Protein AF-A0A935JZ85-F1 (afdb_monomer)

Foldseek 3Di:
DDDDPLVVQCVPDDCSVVQDPVNVVVVVVVVVVVVCCCVPQVVVHDDLVSLLRSCVVCVVDDDDPVVVVVLVVVLVVVLVVQADPVAGDPVLVVVVDDPPRPSVLLSCVSVVVDPDPSSSSSND

Solvent-accessible surface area (backbone atoms only — not comparable to full-atom values): 7332 Å² total; per-residue (Å²): 136,81,93,52,69,65,62,49,40,35,74,73,41,95,67,34,77,69,62,47,75,67,56,51,50,50,51,51,52,50,52,52,53,46,52,52,47,28,54,74,54,21,77,71,48,81,43,72,70,30,51,51,50,42,50,66,71,49,64,85,56,80,76,51,72,66,59,53,48,53,52,49,53,55,48,51,54,50,34,64,67,26,47,49,100,91,42,74,35,73,66,46,65,69,64,65,78,52,96,87,49,47,56,72,54,36,53,26,33,62,71,56,77,33,71,50,72,70,50,53,77,61,54,101

pLDDT: mean 84.97, std 8.08, range [47.34, 95.44]

Organism: NCBI:txid2899244

Radius of gyration: 17.66 Å; Cα contacts (8 Å, |Δi|>4): 72; chains: 1; bounding box: 40×40×43 Å

Structure (mmCIF, N/CA/C/O backbone):
data_AF-A0A935JZ85-F1
#
_entry.id   AF-A0A935JZ85-F1
#
loop_
_atom_site.group_PDB
_atom_site.id
_atom_site.type_symbol
_atom_site.label_atom_id
_atom_site.label_alt_id
_atom_site.label_comp_id
_atom_site.label_asym_id
_atom_site.label_entity_id
_atom_site.label_seq_id
_atom_site.pdbx_PDB_ins_code
_atom_site.Cartn_x
_atom_site.Cartn_y
_atom_site.Cartn_z
_atom_site.occupancy
_atom_site.B_iso_or_equiv
_atom_site.auth_seq_id
_atom_site.auth_comp_id
_atom_site.auth_asym_id
_atom_site.auth_atom_id
_atom_site.pdbx_PDB_model_num
ATOM 1 N N . MET A 1 1 ? 16.423 -20.234 -22.221 1.00 47.34 1 MET A N 1
ATOM 2 C CA . MET A 1 1 ? 16.489 -18.767 -22.061 1.00 47.34 1 MET A CA 1
ATOM 3 C C . MET A 1 1 ? 16.421 -18.465 -20.582 1.00 47.34 1 MET A C 1
ATOM 5 O O . MET A 1 1 ? 15.551 -19.017 -19.920 1.00 47.34 1 MET A O 1
ATOM 9 N N . THR A 1 2 ? 17.343 -17.657 -20.073 1.00 70.88 2 THR A N 1
ATOM 10 C CA . THR A 1 2 ? 17.332 -17.195 -18.680 1.00 70.88 2 THR A CA 1
ATOM 11 C C . THR A 1 2 ? 16.604 -15.859 -18.647 1.00 70.88 2 THR A C 1
ATOM 13 O O . THR A 1 2 ? 16.875 -15.005 -19.486 1.00 70.88 2 THR A O 1
ATOM 16 N N . PHE A 1 3 ? 15.653 -15.689 -17.731 1.00 72.69 3 PHE A N 1
ATOM 17 C CA . PHE A 1 3 ? 14.956 -14.416 -17.561 1.00 72.69 3 PHE A CA 1
ATOM 18 C C . PHE A 1 3 ? 15.936 -13.334 -17.082 1.00 72.69 3 PHE A C 1
ATOM 20 O O . PHE A 1 3 ? 16.657 -13.551 -16.108 1.00 72.69 3 PHE A O 1
ATOM 27 N N . ASN A 1 4 ? 15.942 -12.179 -17.753 1.00 78.50 4 ASN A N 1
ATOM 28 C CA . ASN A 1 4 ? 16.690 -10.993 -17.350 1.00 78.50 4 ASN A CA 1
ATOM 29 C C . ASN A 1 4 ? 15.701 -9.884 -16.963 1.00 78.50 4 ASN A C 1
ATOM 31 O O . ASN A 1 4 ? 15.018 -9.312 -17.814 1.00 78.50 4 ASN A O 1
ATOM 35 N N . ALA A 1 5 ? 15.619 -9.589 -15.665 1.00 74.38 5 ALA A N 1
ATOM 36 C CA . ALA A 1 5 ? 14.705 -8.584 -15.132 1.00 74.38 5 ALA A CA 1
ATOM 37 C C . ALA A 1 5 ? 14.987 -7.179 -15.690 1.00 74.38 5 ALA A C 1
ATOM 39 O O . ALA A 1 5 ? 14.048 -6.438 -15.966 1.00 74.38 5 ALA A O 1
ATOM 40 N N . THR A 1 6 ? 16.256 -6.824 -15.909 1.00 76.62 6 THR A N 1
ATOM 41 C CA . THR A 1 6 ? 16.652 -5.511 -16.436 1.00 76.62 6 THR A CA 1
ATOM 42 C C . THR A 1 6 ? 16.162 -5.318 -17.867 1.00 76.62 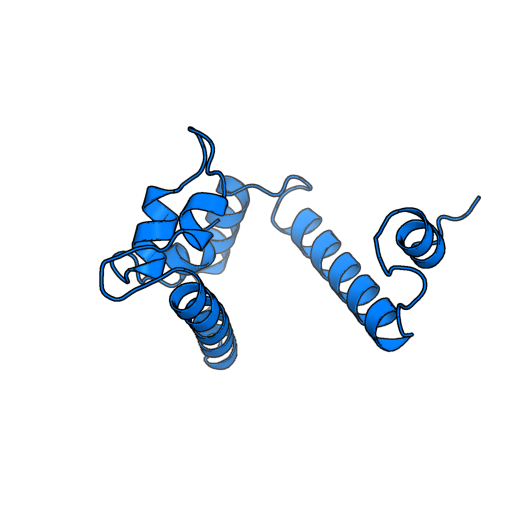6 THR A C 1
ATOM 44 O O . THR A 1 6 ? 15.584 -4.282 -18.185 1.00 76.62 6 THR A O 1
ATOM 47 N N . GLU A 1 7 ? 16.325 -6.334 -18.717 1.00 80.38 7 GLU A N 1
ATOM 48 C CA . GLU A 1 7 ? 15.820 -6.313 -20.098 1.00 80.38 7 GLU A CA 1
ATOM 49 C C . GLU A 1 7 ? 14.292 -6.241 -20.136 1.00 80.38 7 GLU A C 1
ATOM 51 O O . GLU A 1 7 ? 13.724 -5.472 -20.912 1.00 80.38 7 GLU A O 1
ATOM 56 N N . TRP A 1 8 ? 13.615 -6.998 -19.267 1.00 81.56 8 TRP A N 1
ATOM 57 C CA . TRP A 1 8 ? 12.160 -6.955 -19.180 1.00 81.56 8 TRP A CA 1
ATOM 58 C C . TRP A 1 8 ? 11.661 -5.574 -18.741 1.00 81.56 8 TRP A C 1
ATOM 60 O O . TRP A 1 8 ? 10.761 -5.030 -19.376 1.00 81.56 8 TRP A O 1
ATOM 70 N N . ILE A 1 9 ? 12.254 -4.969 -17.705 1.00 80.44 9 ILE A N 1
ATOM 71 C CA . ILE A 1 9 ? 11.847 -3.640 -17.228 1.00 80.44 9 ILE A CA 1
ATOM 72 C C . ILE A 1 9 ? 12.105 -2.582 -18.305 1.00 80.44 9 ILE A C 1
ATOM 74 O O . ILE A 1 9 ? 11.210 -1.795 -18.600 1.00 80.44 9 ILE A O 1
ATOM 78 N N . ALA A 1 10 ? 13.274 -2.605 -18.951 1.00 81.25 10 ALA A N 1
ATOM 79 C CA . ALA A 1 10 ? 13.595 -1.691 -20.046 1.00 81.25 10 ALA A CA 1
ATOM 80 C C . ALA A 1 10 ? 12.590 -1.770 -21.207 1.00 81.25 10 ALA A C 1
ATOM 82 O O . ALA A 1 10 ? 12.263 -0.746 -21.801 1.00 81.25 10 ALA A O 1
ATOM 83 N N . ALA A 1 11 ? 12.081 -2.968 -21.510 1.00 83.69 11 ALA A N 1
ATOM 84 C CA . ALA A 1 11 ? 11.120 -3.183 -22.586 1.00 83.69 11 ALA A CA 1
ATOM 85 C C . ALA A 1 11 ? 9.658 -2.877 -22.204 1.00 83.69 11 ALA A C 1
ATOM 87 O O . ALA A 1 11 ? 8.842 -2.657 -23.097 1.00 83.69 11 ALA A O 1
ATOM 88 N N . ASN A 1 12 ? 9.308 -2.888 -20.911 1.00 80.81 12 ASN A N 1
ATOM 89 C CA . ASN A 1 12 ? 7.910 -2.861 -20.457 1.00 80.81 12 ASN A CA 1
ATOM 90 C C . ASN A 1 12 ? 7.544 -1.657 -19.574 1.00 80.81 12 ASN A C 1
ATOM 92 O O . ASN A 1 12 ? 6.370 -1.497 -19.242 1.00 80.81 12 ASN A O 1
ATOM 96 N N . THR A 1 13 ? 8.496 -0.801 -19.187 1.00 78.38 13 THR A N 1
ATOM 97 C CA . THR A 1 13 ? 8.212 0.383 -18.361 1.00 78.38 13 THR A CA 1
ATOM 98 C C . THR A 1 13 ? 8.721 1.672 -18.995 1.00 78.38 13 THR A C 1
ATOM 100 O O . THR A 1 13 ? 9.798 1.742 -19.593 1.00 78.38 13 THR A O 1
ATOM 103 N N . THR A 1 14 ? 7.949 2.745 -18.836 1.00 76.19 14 THR A N 1
ATOM 104 C CA . THR A 1 14 ? 8.375 4.085 -19.242 1.00 76.19 14 THR A CA 1
ATOM 105 C C . THR A 1 14 ? 9.566 4.519 -18.386 1.00 76.19 14 THR A C 1
ATOM 107 O O . THR A 1 14 ? 9.442 4.655 -17.172 1.00 76.19 14 THR A O 1
ATOM 110 N N . GLY A 1 15 ? 10.723 4.737 -19.018 1.00 75.06 15 GLY A N 1
ATOM 111 C CA . GLY A 1 15 ? 11.970 5.109 -18.335 1.00 75.06 15 GLY A CA 1
ATOM 112 C C . GLY A 1 15 ? 12.842 3.930 -17.882 1.00 75.06 15 GLY A C 1
ATOM 113 O O . GLY A 1 15 ? 13.912 4.164 -17.323 1.00 75.06 15 GLY A O 1
ATOM 114 N N . GLY A 1 16 ? 12.447 2.680 -18.158 1.00 70.38 16 GLY A N 1
ATOM 115 C CA . GLY A 1 16 ? 13.189 1.483 -17.746 1.00 70.38 16 GLY A CA 1
ATOM 116 C C . GLY A 1 16 ? 14.606 1.371 -18.326 1.00 70.38 16 GLY A C 1
ATOM 117 O O . GLY A 1 16 ? 15.478 0.779 -17.699 1.00 70.38 16 GLY A O 1
ATOM 118 N N . THR A 1 17 ? 14.879 1.994 -19.477 1.00 76.69 17 THR A N 1
ATOM 119 C CA . THR A 1 17 ? 16.229 2.055 -20.075 1.00 76.69 17 THR A CA 1
ATOM 120 C C . THR A 1 17 ? 17.207 2.935 -19.293 1.00 76.69 17 THR A C 1
ATOM 122 O O . THR A 1 17 ? 18.407 2.859 -19.533 1.00 76.69 17 THR A O 1
ATOM 125 N N . ASN A 1 18 ? 16.711 3.770 -18.374 1.00 78.62 18 ASN A N 1
ATOM 126 C CA . ASN A 1 18 ? 17.512 4.721 -17.597 1.00 78.62 18 ASN A CA 1
ATOM 127 C C . ASN A 1 18 ? 17.711 4.271 -16.141 1.00 78.62 18 ASN A C 1
ATOM 129 O O . ASN A 1 18 ? 18.083 5.079 -15.289 1.00 78.62 18 ASN A O 1
ATOM 133 N N . LEU A 1 19 ? 17.433 3.003 -15.828 1.00 75.56 19 LEU A N 1
ATOM 134 C CA . LEU A 1 19 ? 17.658 2.469 -14.490 1.00 75.56 19 LEU A CA 1
ATOM 135 C C . LEU A 1 19 ? 19.152 2.439 -14.181 1.00 75.56 19 LEU A C 1
ATOM 137 O O . LEU A 1 19 ? 19.935 1.781 -14.860 1.00 75.56 19 LEU A O 1
ATOM 141 N N . THR A 1 20 ? 19.538 3.136 -13.118 1.00 82.25 20 THR A N 1
ATOM 142 C CA . THR A 1 20 ? 20.891 3.042 -12.577 1.00 82.25 20 THR A CA 1
ATOM 143 C C . THR A 1 20 ? 21.126 1.652 -11.981 1.00 82.25 20 THR A C 1
ATOM 145 O O . THR A 1 20 ? 20.186 0.938 -11.606 1.00 82.25 20 THR A O 1
ATOM 148 N N . ASP A 1 21 ? 22.393 1.269 -11.828 1.00 79.50 21 ASP A N 1
ATOM 149 C CA . ASP A 1 21 ? 22.761 0.024 -11.141 1.00 79.50 21 ASP A CA 1
ATOM 150 C C . ASP A 1 21 ? 22.210 -0.025 -9.709 1.00 79.50 21 ASP A C 1
ATOM 152 O O . ASP A 1 21 ? 21.811 -1.080 -9.215 1.00 79.50 21 ASP A O 1
ATOM 156 N N . GLU A 1 22 ? 22.164 1.126 -9.038 1.00 81.00 22 GLU A N 1
ATOM 157 C CA . GLU A 1 22 ? 21.575 1.270 -7.708 1.00 81.00 22 GLU A CA 1
ATOM 158 C C . GLU A 1 22 ? 20.074 0.966 -7.718 1.00 81.00 22 GLU A C 1
ATOM 160 O O . GLU A 1 22 ? 19.599 0.162 -6.914 1.00 81.00 22 GLU A O 1
ATOM 165 N N . ALA A 1 23 ? 19.327 1.543 -8.662 1.00 80.12 23 ALA A N 1
ATOM 166 C CA . ALA A 1 23 ? 17.900 1.282 -8.790 1.00 80.12 23 ALA A CA 1
ATOM 167 C C . ALA A 1 23 ? 17.629 -0.196 -9.115 1.00 80.12 23 ALA A C 1
ATOM 169 O O . ALA A 1 23 ? 16.747 -0.811 -8.515 1.00 80.12 23 ALA A O 1
ATOM 170 N N . SER A 1 24 ? 18.448 -0.801 -9.980 1.00 79.31 24 SER A N 1
ATOM 171 C CA . SER A 1 24 ? 18.364 -2.230 -10.306 1.00 79.31 24 SER A CA 1
ATOM 172 C C . SER A 1 24 ? 18.597 -3.122 -9.078 1.00 79.31 24 SER A C 1
ATOM 174 O O . SER A 1 24 ? 17.843 -4.068 -8.841 1.00 79.31 24 SER A O 1
ATOM 176 N N . LYS A 1 25 ? 19.590 -2.798 -8.238 1.00 81.62 25 LYS A N 1
ATOM 177 C CA . LYS A 1 25 ? 19.844 -3.508 -6.969 1.00 81.62 25 LYS A CA 1
ATOM 178 C C . LYS A 1 25 ? 18.695 -3.352 -5.975 1.00 81.62 25 LYS A C 1
ATOM 180 O O . LYS A 1 25 ? 18.341 -4.324 -5.304 1.00 81.62 25 LYS A O 1
ATOM 185 N N . SER A 1 26 ? 18.095 -2.168 -5.899 1.00 83.25 26 SER A N 1
ATOM 186 C CA . SER A 1 26 ? 16.936 -1.907 -5.041 1.00 83.25 26 SER A CA 1
ATOM 187 C C . SER A 1 26 ? 15.721 -2.726 -5.475 1.00 83.25 26 SER A C 1
ATOM 189 O O . SER A 1 26 ? 15.092 -3.367 -4.635 1.00 83.25 26 SER A O 1
ATOM 191 N N . VAL A 1 27 ? 15.443 -2.807 -6.782 1.00 82.62 27 VAL A N 1
ATOM 192 C CA . VAL A 1 27 ? 14.371 -3.658 -7.328 1.00 82.62 27 VAL A CA 1
ATOM 193 C C . VAL A 1 27 ? 14.626 -5.137 -7.027 1.00 82.62 27 VAL A C 1
ATOM 195 O O . VAL A 1 27 ? 13.712 -5.839 -6.594 1.00 82.62 27 VAL A O 1
ATOM 198 N N . ALA A 1 28 ? 15.860 -5.619 -7.200 1.00 82.56 28 ALA A N 1
ATOM 199 C CA . ALA A 1 28 ? 16.215 -7.007 -6.897 1.00 82.56 28 ALA A CA 1
ATOM 200 C C . ALA A 1 28 ? 16.057 -7.336 -5.401 1.00 82.56 28 ALA A C 1
ATOM 202 O O . ALA A 1 28 ? 15.491 -8.374 -5.042 1.00 82.56 28 ALA A O 1
ATOM 203 N N . SER A 1 29 ? 16.507 -6.430 -4.529 1.00 82.75 29 SER A N 1
ATOM 204 C CA . SER A 1 29 ? 16.375 -6.561 -3.073 1.00 82.75 29 SER A CA 1
ATOM 205 C C . SER A 1 29 ? 14.907 -6.583 -2.654 1.00 82.75 29 SER A C 1
ATOM 207 O O . SER A 1 29 ? 14.490 -7.477 -1.919 1.00 82.75 29 SER A O 1
ATOM 209 N N . PHE A 1 30 ? 14.106 -5.657 -3.189 1.00 86.69 30 PHE A N 1
ATOM 210 C CA . PHE A 1 30 ? 12.667 -5.607 -2.951 1.00 86.69 30 PHE A CA 1
ATOM 211 C C . PHE A 1 30 ? 11.973 -6.887 -3.420 1.00 86.69 30 PHE A C 1
ATOM 213 O O . PHE A 1 30 ? 11.239 -7.492 -2.649 1.00 86.69 30 PHE A O 1
ATOM 220 N N . THR A 1 31 ? 12.247 -7.342 -4.644 1.00 86.44 31 THR A N 1
ATOM 221 C CA . THR A 1 31 ? 11.632 -8.554 -5.212 1.00 86.44 31 THR A CA 1
ATOM 222 C C . THR A 1 31 ? 11.962 -9.788 -4.374 1.00 86.44 31 THR A C 1
ATOM 224 O O . THR A 1 31 ? 11.095 -10.615 -4.110 1.00 86.44 31 THR A O 1
ATOM 227 N N . THR A 1 32 ? 13.207 -9.901 -3.906 1.00 85.06 32 THR A N 1
ATOM 228 C CA . THR A 1 32 ? 13.640 -11.011 -3.045 1.00 85.06 32 THR A CA 1
ATOM 229 C C . THR A 1 32 ? 12.916 -10.986 -1.701 1.00 85.06 32 THR A C 1
ATOM 231 O O . THR A 1 32 ? 12.367 -12.002 -1.275 1.00 85.06 32 THR A O 1
ATOM 234 N N . MET A 1 33 ? 12.881 -9.819 -1.050 1.00 88.56 33 MET A N 1
ATOM 235 C CA . MET A 1 33 ? 12.174 -9.629 0.217 1.00 88.56 33 MET A CA 1
ATOM 236 C C . MET A 1 33 ? 10.677 -9.916 0.066 1.00 88.56 33 MET A C 1
ATOM 238 O O . MET A 1 33 ? 10.104 -10.614 0.900 1.00 88.56 33 MET A O 1
ATOM 242 N N . TRP A 1 34 ? 10.061 -9.414 -1.006 1.00 87.56 34 TRP A N 1
ATOM 243 C CA . TRP A 1 34 ? 8.649 -9.617 -1.304 1.00 87.56 34 TRP A CA 1
ATOM 244 C C . TRP A 1 34 ? 8.326 -11.094 -1.511 1.00 87.56 34 TRP A C 1
ATOM 246 O O . TRP A 1 34 ? 7.424 -11.603 -0.858 1.00 87.56 34 TRP A O 1
ATOM 256 N N . ASN A 1 35 ? 9.098 -11.806 -2.337 1.00 86.62 35 ASN A N 1
ATOM 257 C CA . ASN A 1 35 ? 8.882 -13.233 -2.579 1.00 86.62 35 ASN A CA 1
ATOM 258 C C . ASN A 1 35 ? 8.982 -14.054 -1.288 1.00 86.62 35 ASN A C 1
ATOM 260 O O . ASN A 1 35 ? 8.145 -14.917 -1.045 1.00 86.62 35 ASN A O 1
ATOM 264 N N . PHE A 1 36 ? 9.977 -13.768 -0.441 1.00 86.25 36 PHE A N 1
ATOM 265 C CA . PHE A 1 36 ? 10.120 -14.439 0.851 1.00 86.25 36 PHE A CA 1
ATOM 266 C C . PHE A 1 36 ? 8.941 -14.142 1.786 1.00 86.25 36 PHE A C 1
ATOM 268 O O . PHE A 1 36 ? 8.404 -15.049 2.425 1.00 86.25 36 PHE A O 1
ATOM 275 N N . PHE A 1 37 ? 8.526 -12.877 1.867 1.00 86.81 37 PHE A N 1
ATOM 276 C CA . PHE A 1 37 ? 7.370 -12.460 2.653 1.00 86.81 37 PHE A CA 1
ATOM 277 C C . PHE A 1 37 ? 6.089 -13.146 2.160 1.00 86.81 37 PHE A C 1
ATOM 279 O O . PHE A 1 37 ? 5.354 -13.734 2.951 1.00 86.81 37 PHE A O 1
ATOM 286 N N . GLU A 1 38 ? 5.842 -13.123 0.854 1.00 87.25 38 GLU A N 1
ATOM 287 C CA . GLU A 1 38 ? 4.634 -13.666 0.244 1.00 87.25 38 GLU A CA 1
ATOM 288 C C . GLU A 1 38 ? 4.555 -15.193 0.392 1.00 87.25 38 GLU A C 1
ATOM 290 O O . GLU A 1 38 ? 3.492 -15.723 0.729 1.00 87.25 38 GLU A O 1
ATOM 295 N N . SER A 1 39 ? 5.6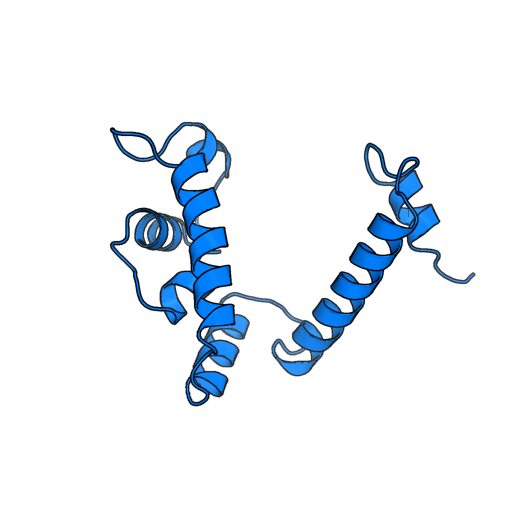78 -15.902 0.235 1.00 88.00 39 SER A N 1
ATOM 296 C CA . SER A 1 39 ? 5.724 -17.355 0.420 1.00 88.00 39 SER A CA 1
ATOM 297 C C . SER A 1 39 ? 5.562 -17.772 1.878 1.00 88.00 39 SER A C 1
ATOM 299 O O . SER A 1 39 ? 4.962 -18.804 2.156 1.00 88.00 39 SER A O 1
ATOM 301 N N . THR A 1 40 ? 6.116 -16.991 2.808 1.00 84.94 40 THR A N 1
ATOM 302 C CA . THR A 1 40 ? 6.180 -17.364 4.230 1.00 84.94 40 THR A CA 1
ATOM 303 C C . THR A 1 40 ? 4.931 -16.943 4.995 1.00 84.94 40 THR A C 1
ATOM 305 O O . THR A 1 40 ? 4.494 -17.654 5.894 1.00 84.94 40 THR A O 1
ATOM 308 N N . LEU A 1 41 ? 4.361 -15.782 4.664 1.00 83.81 41 LEU A N 1
ATOM 309 C CA . LEU A 1 41 ? 3.288 -15.156 5.443 1.00 83.81 41 LEU A CA 1
ATOM 310 C C . LEU A 1 41 ? 1.944 -15.118 4.720 1.00 83.81 41 LEU A C 1
ATOM 312 O O . LEU A 1 41 ? 0.914 -14.930 5.367 1.00 83.81 41 LEU A O 1
ATOM 316 N N . CYS A 1 42 ? 1.939 -15.280 3.395 1.00 84.62 42 CYS A N 1
ATOM 317 C CA . CYS A 1 42 ? 0.733 -15.142 2.581 1.00 84.62 42 CYS A CA 1
ATOM 318 C C . CYS A 1 42 ? 0.383 -16.387 1.758 1.00 84.62 42 CYS A C 1
ATOM 320 O O . CYS A 1 42 ? -0.519 -16.297 0.929 1.00 84.62 42 CYS A O 1
ATOM 322 N N . ASP A 1 43 ? 1.056 -17.526 1.955 1.00 85.62 43 ASP A N 1
ATOM 323 C CA . ASP A 1 43 ? 0.842 -18.766 1.188 1.00 85.62 43 ASP A CA 1
ATOM 324 C C . ASP A 1 43 ? 0.876 -18.549 -0.342 1.00 85.62 43 ASP A C 1
ATOM 326 O O . ASP A 1 43 ? 0.081 -19.125 -1.088 1.00 85.62 43 ASP A O 1
ATOM 330 N N . ASN A 1 44 ? 1.773 -17.678 -0.824 1.00 85.62 44 ASN A N 1
ATOM 331 C CA . ASN A 1 44 ? 1.856 -17.247 -2.230 1.00 85.62 44 ASN A CA 1
ATOM 332 C C . ASN A 1 44 ? 0.590 -16.539 -2.760 1.00 85.62 44 ASN A C 1
ATOM 334 O O . ASN A 1 44 ? 0.337 -16.514 -3.965 1.00 85.62 44 ASN A O 1
ATOM 338 N N . ARG A 1 45 ? -0.241 -15.998 -1.861 1.00 87.62 45 ARG A N 1
ATOM 339 C CA . ARG A 1 45 ? -1.475 -15.280 -2.187 1.00 87.62 45 ARG A CA 1
ATOM 340 C C . ARG A 1 45 ? -1.655 -14.066 -1.279 1.00 87.62 45 ARG A C 1
ATOM 342 O O . ARG A 1 45 ? -2.475 -14.066 -0.351 1.00 87.62 45 ARG A O 1
ATOM 349 N N . ALA A 1 46 ? -0.907 -13.004 -1.575 1.00 85.25 46 ALA A N 1
ATOM 350 C CA . ALA A 1 46 ? -1.054 -11.723 -0.891 1.00 85.25 46 ALA A CA 1
ATOM 351 C C . ALA A 1 46 ? -2.509 -11.214 -0.949 1.00 85.25 46 ALA A C 1
ATOM 353 O O . ALA A 1 46 ? -3.126 -11.106 -2.010 1.00 85.25 46 ALA A O 1
ATOM 354 N N . SER A 1 47 ? -3.086 -10.937 0.220 1.00 88.12 47 SER A N 1
ATOM 355 C CA . SER A 1 47 ? -4.442 -10.400 0.370 1.00 88.12 47 SER A CA 1
ATOM 356 C C . SER A 1 47 ? -4.592 -9.710 1.722 1.00 88.12 47 SER A C 1
ATOM 358 O O . SER A 1 47 ? -3.877 -10.045 2.665 1.00 88.12 47 SER A O 1
ATOM 360 N N . ILE A 1 48 ? -5.580 -8.820 1.860 1.00 85.94 48 ILE A N 1
ATOM 361 C CA . ILE A 1 48 ? -5.904 -8.178 3.146 1.00 85.94 48 ILE A CA 1
ATOM 362 C C . ILE A 1 48 ? -6.105 -9.214 4.255 1.00 85.94 48 ILE A C 1
ATOM 364 O O . ILE A 1 48 ? -5.590 -9.051 5.356 1.00 85.94 48 ILE A O 1
ATOM 368 N N . ALA A 1 49 ? -6.804 -10.311 3.956 1.00 87.50 49 ALA A N 1
ATOM 369 C CA . ALA A 1 49 ? -7.028 -11.384 4.918 1.00 87.50 49 ALA A CA 1
ATOM 370 C C . ALA A 1 49 ? -5.718 -12.084 5.323 1.00 87.50 49 ALA A C 1
ATOM 372 O O . ALA A 1 49 ? -5.561 -12.462 6.482 1.00 87.50 49 ALA A O 1
ATOM 373 N N . ALA A 1 50 ? -4.776 -12.264 4.391 1.00 88.12 50 ALA A N 1
ATOM 374 C CA . ALA A 1 50 ? -3.452 -12.801 4.702 1.00 88.12 50 ALA A CA 1
ATOM 375 C C . ALA A 1 50 ? -2.647 -11.832 5.579 1.00 88.12 50 ALA A C 1
ATOM 377 O O . ALA A 1 50 ? -2.105 -12.250 6.599 1.00 88.12 50 ALA A O 1
ATOM 378 N N . PHE A 1 51 ? -2.657 -10.534 5.263 1.00 87.75 51 PHE A N 1
ATOM 379 C CA . PHE A 1 51 ? -1.990 -9.514 6.076 1.00 87.75 51 PHE A CA 1
ATOM 380 C C . PHE A 1 51 ? -2.592 -9.411 7.477 1.00 87.75 51 PHE A C 1
ATOM 382 O O . PHE A 1 51 ? -1.851 -9.344 8.451 1.00 87.75 51 PHE A O 1
ATOM 389 N N . GLN A 1 52 ? -3.919 -9.483 7.608 1.00 88.50 52 GLN A N 1
ATOM 390 C CA . GLN A 1 52 ? -4.602 -9.529 8.903 1.00 88.50 52 GLN A CA 1
ATOM 391 C C . GLN A 1 52 ? -4.127 -10.709 9.749 1.00 88.50 52 GLN A C 1
ATOM 393 O O . GLN A 1 52 ? -3.775 -10.516 10.912 1.00 88.50 52 GLN A O 1
ATOM 398 N N . ARG A 1 53 ? -4.072 -11.916 9.168 1.00 87.69 53 ARG A N 1
ATOM 399 C CA . ARG A 1 53 ? -3.565 -13.107 9.864 1.00 87.69 53 ARG A CA 1
ATOM 400 C C . ARG A 1 53 ? -2.100 -12.952 10.253 1.00 87.69 53 ARG A C 1
ATOM 402 O O . ARG A 1 53 ? -1.755 -13.271 11.385 1.00 87.69 53 ARG A O 1
ATOM 409 N N . ALA A 1 54 ? -1.258 -12.441 9.355 1.00 85.12 54 ALA A N 1
ATOM 410 C CA . ALA A 1 54 ? 0.154 -12.207 9.637 1.00 85.12 54 ALA A CA 1
ATOM 411 C C . ALA A 1 54 ? 0.326 -11.209 10.792 1.00 85.12 54 ALA A C 1
ATOM 413 O O . ALA A 1 54 ? 1.003 -11.503 11.772 1.00 85.12 54 ALA A O 1
ATOM 414 N N . ILE A 1 55 ? -0.363 -10.068 10.744 1.00 84.88 55 ILE A N 1
ATOM 415 C CA . ILE A 1 55 ? -0.338 -9.072 11.817 1.00 84.88 55 ILE A CA 1
ATOM 416 C C . ILE A 1 55 ? -0.798 -9.700 13.137 1.00 84.88 55 ILE A C 1
ATOM 418 O O . ILE A 1 55 ? -0.091 -9.585 14.129 1.00 84.88 55 ILE A O 1
ATOM 422 N N . GLN A 1 56 ? -1.922 -10.421 13.162 1.00 84.06 56 GLN A N 1
ATOM 423 C CA . GLN A 1 56 ? -2.414 -11.092 14.374 1.00 84.06 56 GLN A CA 1
ATOM 424 C C . GLN A 1 56 ? -1.435 -12.143 14.915 1.00 84.06 56 GLN A C 1
ATOM 426 O O . GLN A 1 56 ? -1.250 -12.246 16.125 1.00 84.06 56 GLN A O 1
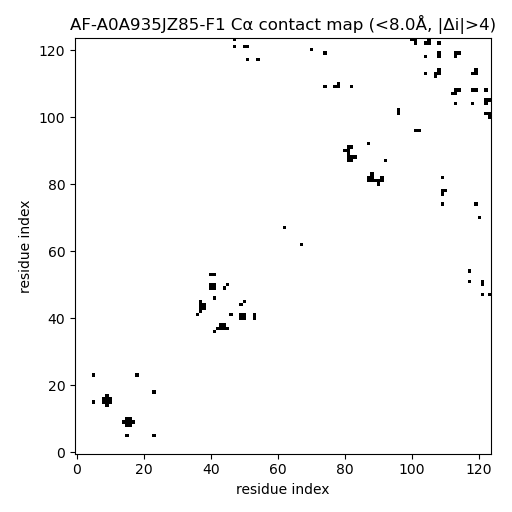ATOM 431 N N . HIS A 1 57 ? -0.786 -12.909 14.035 1.00 79.88 57 HIS A N 1
ATOM 432 C CA . HIS A 1 57 ? 0.179 -13.936 14.422 1.00 79.88 57 HIS A CA 1
ATOM 433 C C . HIS A 1 57 ? 1.447 -13.333 15.048 1.00 79.88 57 HIS A C 1
ATOM 435 O O . HIS A 1 57 ? 1.984 -13.879 16.011 1.00 79.88 57 HIS A O 1
ATOM 441 N N . TYR A 1 58 ? 1.897 -12.182 14.539 1.00 72.25 58 TYR A N 1
ATOM 442 C CA . TYR A 1 58 ? 3.134 -11.520 14.965 1.00 72.25 58 TYR A CA 1
ATOM 443 C C . TYR A 1 58 ? 2.926 -10.329 15.917 1.00 72.25 58 TYR A C 1
ATOM 445 O O . TYR A 1 58 ? 3.905 -9.753 16.385 1.00 72.25 58 TYR A O 1
ATOM 453 N N . GLN A 1 59 ? 1.682 -10.004 16.288 1.00 67.69 59 GLN A N 1
ATOM 454 C CA . GLN A 1 59 ? 1.326 -8.959 17.265 1.00 67.69 59 GLN A CA 1
ATOM 455 C C . GLN A 1 59 ? 1.938 -9.179 18.664 1.00 67.69 59 GLN A C 1
ATOM 457 O O . GLN A 1 59 ? 1.958 -8.261 19.480 1.00 67.69 59 GLN A O 1
ATOM 462 N N . SER A 1 60 ? 2.463 -10.375 18.947 1.00 53.69 60 SER A N 1
ATOM 463 C CA . SER A 1 60 ? 3.196 -10.693 20.177 1.00 53.69 60 SER A CA 1
ATOM 464 C C . SER A 1 60 ? 4.611 -10.096 20.226 1.00 53.69 60 SER A C 1
ATOM 466 O O . SER A 1 60 ? 5.171 -9.945 21.314 1.00 53.69 60 SER A O 1
ATOM 468 N N . ALA A 1 61 ? 5.187 -9.710 19.082 1.00 61.06 61 ALA A N 1
ATOM 469 C CA . ALA A 1 61 ? 6.465 -9.014 19.010 1.00 61.06 61 ALA A CA 1
ATOM 470 C C . ALA A 1 61 ? 6.220 -7.501 18.961 1.00 61.06 61 ALA A C 1
ATOM 472 O O . ALA A 1 61 ? 5.642 -6.978 18.009 1.00 61.06 61 ALA A O 1
ATOM 473 N N . ARG A 1 62 ? 6.665 -6.773 19.990 1.00 67.12 62 ARG A N 1
ATOM 474 C CA . ARG A 1 62 ? 6.598 -5.308 19.989 1.00 67.12 62 ARG A CA 1
ATOM 475 C C . ARG A 1 62 ? 7.433 -4.791 18.816 1.00 67.12 62 ARG A C 1
ATOM 477 O O . ARG A 1 62 ? 8.648 -4.995 18.803 1.00 67.12 62 ARG A O 1
ATOM 484 N N . ALA A 1 63 ? 6.788 -4.138 17.848 1.00 73.19 63 ALA A N 1
ATOM 485 C CA . ALA A 1 63 ? 7.491 -3.477 16.755 1.00 73.19 63 ALA A CA 1
ATOM 486 C C . ALA A 1 63 ? 8.548 -2.525 17.333 1.00 73.19 63 ALA A C 1
ATOM 488 O O . ALA A 1 63 ? 8.322 -1.868 18.356 1.00 73.19 63 ALA A O 1
ATOM 489 N N . SER A 1 64 ? 9.726 -2.474 16.709 1.00 82.44 64 SER A N 1
ATOM 490 C CA . SER A 1 64 ? 10.766 -1.555 17.157 1.00 82.44 64 SER A CA 1
ATOM 491 C C . SER A 1 64 ? 10.284 -0.112 17.009 1.00 82.44 64 SER A C 1
ATOM 493 O O . SER A 1 64 ? 9.520 0.218 16.099 1.00 82.44 64 SER A O 1
ATOM 495 N N . GLN A 1 65 ? 10.785 0.780 17.865 1.00 83.06 65 GLN A N 1
ATOM 496 C CA . GLN A 1 65 ? 10.485 2.210 17.758 1.00 83.06 65 GLN A CA 1
ATOM 497 C C . GLN A 1 65 ? 10.824 2.760 16.361 1.00 83.06 65 GLN A C 1
ATOM 499 O O . GLN A 1 65 ? 10.095 3.594 15.834 1.00 83.06 65 GLN A O 1
ATOM 504 N N . SER A 1 66 ? 11.899 2.260 15.742 1.00 85.88 66 SER A N 1
ATOM 505 C CA . SER A 1 66 ? 12.289 2.632 14.380 1.00 85.88 66 SER A CA 1
ATOM 506 C C . SER A 1 66 ? 11.259 2.210 13.334 1.00 85.88 66 SER A C 1
ATOM 508 O O . SER A 1 66 ? 10.906 3.021 12.486 1.00 85.88 66 SER A O 1
ATOM 510 N N . ALA A 1 67 ? 10.728 0.986 13.414 1.00 83.12 67 ALA A N 1
ATOM 511 C CA . ALA A 1 67 ? 9.698 0.512 12.494 1.00 83.12 67 ALA A CA 1
ATOM 512 C C . ALA A 1 67 ? 8.410 1.339 12.623 1.00 83.12 67 ALA A C 1
ATOM 514 O O . ALA A 1 67 ? 7.763 1.648 11.624 1.00 83.12 67 ALA A O 1
ATOM 515 N N . MET A 1 68 ? 8.069 1.749 13.848 1.00 82.81 68 MET A N 1
ATOM 516 C CA . MET A 1 68 ? 6.905 2.600 14.100 1.00 82.81 68 MET A CA 1
ATOM 517 C C . MET A 1 68 ? 7.084 4.020 13.592 1.00 82.81 68 MET A C 1
ATOM 519 O O . MET A 1 68 ? 6.142 4.583 13.036 1.00 82.81 68 MET A O 1
ATOM 523 N N . GLN A 1 69 ? 8.295 4.566 13.694 1.00 87.62 69 GLN A N 1
ATOM 524 C CA . GLN A 1 69 ? 8.605 5.846 13.074 1.00 87.62 69 GLN A CA 1
ATOM 525 C C . GLN A 1 69 ? 8.488 5.763 11.549 1.00 87.62 69 GLN A C 1
ATOM 527 O O . GLN A 1 69 ? 7.798 6.584 10.958 1.00 87.62 69 GLN A O 1
ATOM 532 N N . SER A 1 70 ? 9.060 4.733 10.915 1.00 88.38 70 SER A N 1
ATOM 533 C CA . SER A 1 70 ? 8.959 4.559 9.460 1.00 88.38 70 SER A CA 1
ATOM 534 C C . SER A 1 70 ? 7.511 4.423 8.983 1.00 88.38 70 SER A C 1
ATOM 536 O O . SER A 1 70 ? 7.140 5.033 7.983 1.00 88.38 70 S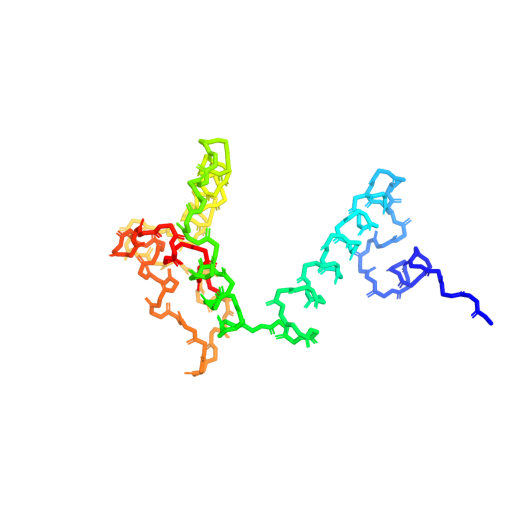ER A O 1
ATOM 538 N N . LEU A 1 71 ? 6.669 3.678 9.711 1.00 86.44 71 LEU A N 1
ATOM 539 C CA . LEU A 1 71 ? 5.238 3.600 9.406 1.00 86.44 71 LEU A CA 1
ATOM 540 C C . LEU A 1 71 ? 4.575 4.981 9.490 1.00 86.44 71 LEU A C 1
ATOM 542 O O . LEU A 1 71 ? 3.799 5.353 8.610 1.00 86.44 71 LEU A O 1
ATOM 546 N N . GLN A 1 72 ? 4.888 5.748 10.536 1.00 89.38 72 GLN A N 1
ATOM 547 C CA . GLN A 1 72 ? 4.336 7.084 10.724 1.00 89.38 72 GLN A CA 1
ATOM 548 C C . GLN A 1 72 ? 4.798 8.060 9.635 1.00 89.38 72 GLN A C 1
ATOM 550 O O . GLN A 1 72 ? 3.987 8.856 9.162 1.00 89.38 72 GLN A O 1
ATOM 555 N N . ASP A 1 73 ? 6.051 7.979 9.192 1.00 91.62 73 ASP A N 1
ATOM 556 C CA . ASP A 1 73 ? 6.583 8.807 8.106 1.00 91.62 73 ASP A CA 1
ATOM 557 C C . ASP A 1 73 ? 5.856 8.502 6.785 1.00 91.62 73 ASP A C 1
ATOM 559 O O . ASP A 1 73 ? 5.404 9.420 6.093 1.00 91.62 73 ASP A O 1
ATOM 563 N N . CYS A 1 74 ? 5.645 7.215 6.475 1.00 88.25 74 CYS A N 1
ATOM 564 C CA . CYS A 1 74 ? 4.856 6.795 5.316 1.00 88.25 74 CYS A CA 1
ATOM 565 C C . CYS A 1 74 ? 3.420 7.329 5.378 1.00 88.25 74 CYS A C 1
ATOM 567 O O . CYS A 1 74 ? 2.920 7.874 4.395 1.00 88.25 74 CYS A O 1
ATOM 569 N N . LEU A 1 75 ? 2.752 7.203 6.528 1.00 91.31 75 LEU A N 1
ATOM 570 C CA . LEU A 1 75 ? 1.395 7.726 6.701 1.00 91.31 75 LEU A CA 1
ATOM 571 C C . LEU A 1 75 ? 1.341 9.244 6.561 1.00 91.31 75 LEU A C 1
ATOM 573 O O . LEU A 1 75 ? 0.433 9.754 5.913 1.00 91.31 75 LEU A O 1
ATOM 577 N N . SER A 1 76 ? 2.324 9.955 7.113 1.00 92.88 76 SER A N 1
ATOM 578 C CA . SER A 1 76 ? 2.376 11.418 7.060 1.00 92.88 76 SER A CA 1
ATOM 579 C C . SER A 1 76 ? 2.485 11.914 5.616 1.00 92.88 76 SER A C 1
ATOM 581 O O . SER A 1 76 ? 1.817 12.877 5.244 1.00 92.88 76 SER A O 1
ATOM 583 N N . PHE A 1 77 ? 3.255 11.217 4.772 1.00 94.00 77 PHE A N 1
ATOM 584 C CA . PHE A 1 77 ? 3.306 11.494 3.336 1.00 94.00 77 PHE A CA 1
ATOM 585 C C . PHE A 1 77 ? 1.929 11.346 2.668 1.00 94.00 77 PHE A C 1
ATOM 587 O O . PHE A 1 77 ? 1.505 12.232 1.925 1.00 94.00 77 PHE A O 1
ATOM 594 N N . TRP A 1 78 ? 1.210 10.253 2.938 1.00 93.00 78 TRP A N 1
ATOM 595 C CA . TRP A 1 78 ? -0.105 10.016 2.334 1.00 93.00 78 TRP A CA 1
ATOM 596 C C . TRP A 1 78 ? -1.183 10.963 2.860 1.00 93.00 78 TRP A C 1
ATOM 598 O O . TRP A 1 78 ? -2.002 11.438 2.075 1.00 93.00 78 TRP A O 1
ATOM 608 N N . GLN A 1 79 ? -1.155 11.290 4.152 1.00 93.88 79 GLN A N 1
ATOM 609 C CA . GLN A 1 79 ? -2.016 12.311 4.750 1.00 93.88 79 GLN A CA 1
ATOM 610 C C . GLN A 1 79 ? -1.796 13.659 4.069 1.00 93.88 79 GLN A C 1
ATOM 612 O O . GLN A 1 79 ? -2.745 14.241 3.553 1.00 93.88 79 GLN A O 1
ATOM 617 N N . PHE A 1 80 ? -0.541 14.103 3.959 1.00 94.19 80 PHE A N 1
ATOM 618 C CA . PHE A 1 80 ? -0.194 15.336 3.253 1.00 94.19 80 PHE A CA 1
ATOM 619 C C . PHE A 1 80 ? -0.659 15.329 1.790 1.00 94.19 80 PHE A C 1
ATOM 621 O O . PHE A 1 80 ? -1.137 16.338 1.279 1.00 94.19 80 PHE A O 1
ATOM 628 N N . ARG A 1 81 ? -0.525 14.190 1.103 1.00 94.12 81 ARG A N 1
ATOM 629 C CA . ARG A 1 81 ? -0.884 14.062 -0.311 1.00 94.12 81 ARG A CA 1
ATOM 630 C C . ARG A 1 81 ? -2.391 14.093 -0.558 1.00 94.12 81 ARG A C 1
ATOM 632 O O . ARG A 1 81 ? -2.810 14.647 -1.572 1.00 94.12 81 ARG A O 1
ATOM 639 N N . TYR A 1 82 ? -3.182 13.452 0.299 1.00 95.44 82 TYR A N 1
ATOM 640 C CA . TYR A 1 82 ? -4.598 13.179 0.032 1.00 95.44 82 TYR A CA 1
ATOM 641 C C . TYR A 1 82 ? -5.568 14.030 0.841 1.00 95.44 82 TYR A C 1
ATOM 643 O O . TYR A 1 82 ? -6.738 14.116 0.475 1.00 95.44 82 TYR A O 1
ATOM 651 N N . GLN A 1 83 ? -5.108 14.670 1.914 1.00 93.62 83 GLN A N 1
ATOM 652 C CA . GLN A 1 83 ? -5.947 15.545 2.718 1.00 93.62 83 GLN A CA 1
ATOM 653 C C . GLN A 1 83 ? -5.815 17.006 2.299 1.00 93.62 83 GLN A C 1
ATOM 655 O O . GLN A 1 83 ? -4.813 17.466 1.756 1.00 93.62 83 GLN A O 1
ATOM 660 N N . SER A 1 84 ? -6.883 17.733 2.574 1.00 89.94 84 SER A N 1
ATOM 661 C CA . SER A 1 84 ? -7.047 19.170 2.447 1.00 89.94 84 SER A CA 1
ATOM 662 C C . SER A 1 84 ? -7.751 19.683 3.710 1.00 89.94 84 SER A C 1
ATOM 664 O O . SER A 1 84 ? -8.271 18.875 4.486 1.00 89.94 84 SER A O 1
ATOM 666 N N . PRO A 1 85 ? -7.805 21.005 3.939 1.00 86.25 85 PRO A N 1
ATOM 667 C CA . PRO A 1 85 ? -8.534 21.565 5.078 1.00 86.25 85 PRO A CA 1
ATOM 668 C C . PRO A 1 85 ? -10.010 21.138 5.145 1.00 86.25 85 PRO A C 1
ATOM 670 O O . PRO A 1 85 ? -10.552 21.014 6.240 1.00 86.25 85 PRO A O 1
ATOM 673 N N . ASP A 1 86 ? -10.628 20.865 3.992 1.00 88.50 86 ASP A N 1
ATOM 674 C CA . ASP A 1 86 ? -12.05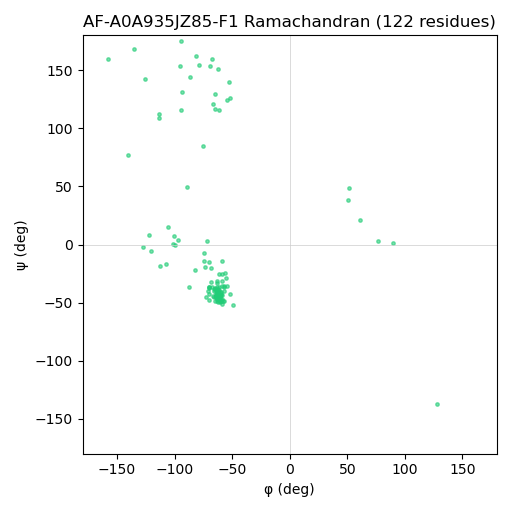4 20.541 3.866 1.00 88.50 86 ASP A CA 1
ATOM 675 C C . ASP A 1 86 ? -12.340 19.025 3.804 1.00 88.50 86 ASP A C 1
ATOM 677 O O . ASP A 1 86 ? -13.488 18.615 3.635 1.00 88.50 86 ASP A O 1
ATOM 681 N N . GLY A 1 87 ? -11.317 18.171 3.945 1.00 90.19 87 GLY A N 1
ATOM 682 C CA . GLY A 1 87 ? -11.445 16.711 3.848 1.00 90.19 87 GLY A CA 1
ATOM 683 C C . GLY A 1 87 ? -10.453 16.098 2.862 1.00 90.19 87 GLY A C 1
ATOM 684 O O . GLY A 1 87 ? -9.284 16.473 2.844 1.00 90.19 87 GLY A O 1
ATOM 685 N N . PHE A 1 88 ? -10.886 15.142 2.041 1.00 94.75 88 PHE A N 1
ATOM 686 C CA . PHE A 1 88 ? -10.037 14.527 1.014 1.00 94.75 88 PHE A CA 1
ATOM 687 C C . PHE A 1 88 ? -10.064 15.325 -0.294 1.00 94.75 88 PHE A C 1
ATOM 689 O O . PHE A 1 88 ? -11.085 15.901 -0.654 1.00 94.75 88 PHE A O 1
ATOM 696 N N . ASN A 1 89 ? -8.926 15.384 -0.986 1.00 94.50 89 ASN A N 1
ATOM 697 C CA . ASN A 1 89 ? -8.770 16.151 -2.223 1.00 94.50 89 ASN A CA 1
ATOM 698 C C . ASN A 1 89 ? -9.005 15.300 -3.488 1.00 94.50 89 ASN A C 1
ATOM 700 O O . ASN A 1 89 ? -9.122 14.076 -3.428 1.00 94.50 89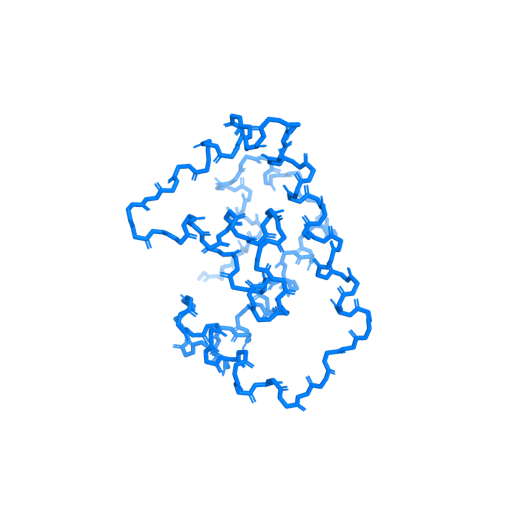 ASN A O 1
ATOM 704 N N . ASP A 1 90 ? -8.985 15.942 -4.659 1.00 93.75 90 ASP A N 1
ATOM 705 C CA . ASP A 1 90 ? -9.196 15.279 -5.957 1.00 93.75 90 ASP A CA 1
ATOM 706 C C . ASP A 1 90 ? -8.177 14.160 -6.256 1.00 93.75 90 ASP A C 1
ATOM 708 O O . ASP A 1 90 ? -8.474 13.218 -6.999 1.00 93.75 90 ASP A O 1
ATOM 712 N N . TYR A 1 91 ? -6.971 14.219 -5.671 1.00 92.81 91 TYR A N 1
ATOM 713 C CA . TYR A 1 91 ? -5.989 13.138 -5.803 1.00 92.81 91 TYR A CA 1
ATOM 714 C C . TYR A 1 91 ? -6.434 11.869 -5.078 1.00 92.81 91 TYR A C 1
ATOM 716 O O . TYR A 1 91 ? -6.104 10.776 -5.535 1.00 92.81 91 TYR A O 1
ATOM 724 N N . PHE A 1 92 ? -7.168 12.002 -3.972 1.00 94.25 92 PHE A N 1
ATOM 725 C CA . PHE A 1 92 ? -7.747 10.863 -3.268 1.00 94.25 92 PHE A CA 1
ATOM 726 C C . PHE A 1 92 ? -8.889 10.229 -4.068 1.00 94.25 92 PHE A C 1
ATOM 728 O O . PHE A 1 92 ? -8.933 9.010 -4.209 1.00 94.25 92 PHE A O 1
ATOM 735 N N . GLU A 1 93 ? -9.763 11.037 -4.676 1.00 90.44 93 GLU A N 1
ATOM 736 C CA . GLU A 1 93 ? -10.825 10.521 -5.556 1.00 90.44 93 GLU A CA 1
ATOM 737 C C . GLU A 1 93 ? -10.255 9.807 -6.792 1.00 90.44 93 GLU A C 1
ATOM 739 O O . GLU A 1 93 ? -10.793 8.802 -7.260 1.00 90.4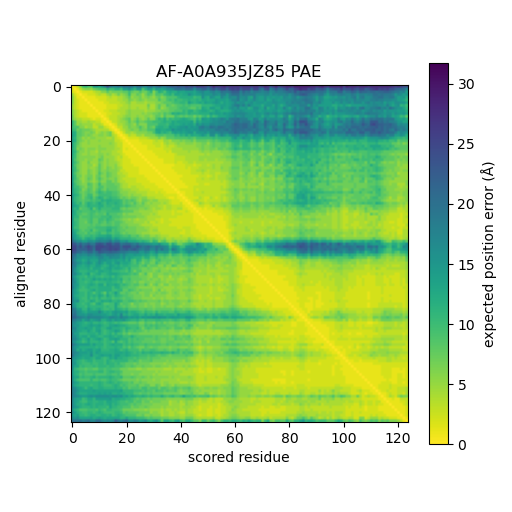4 93 GLU A O 1
ATOM 744 N N . SER A 1 94 ? -9.092 10.260 -7.264 1.00 92.88 94 SER A N 1
ATOM 745 C CA . SER A 1 94 ? -8.350 9.643 -8.369 1.00 92.88 94 SER A CA 1
ATOM 746 C C . SER A 1 94 ? -7.688 8.301 -8.013 1.00 92.88 94 SER A C 1
ATOM 748 O O . SER A 1 94 ? -7.005 7.721 -8.858 1.00 92.88 94 SER A O 1
ATOM 750 N N . LEU A 1 95 ? -7.871 7.781 -6.793 1.00 89.50 95 LEU A N 1
ATOM 751 C CA . LEU A 1 95 ? -7.479 6.411 -6.444 1.00 89.50 95 LEU A CA 1
ATOM 752 C C . LEU A 1 95 ? -8.430 5.360 -7.029 1.00 89.50 95 LEU A C 1
ATOM 754 O O . LEU A 1 95 ? -8.068 4.186 -7.076 1.00 89.50 95 LEU A O 1
ATOM 758 N N . TYR A 1 96 ? -9.610 5.771 -7.513 1.00 89.94 96 TYR A N 1
ATOM 759 C CA . TYR A 1 96 ? -10.587 4.898 -8.173 1.00 89.94 96 TYR A CA 1
ATOM 760 C C . TYR A 1 96 ? -10.928 3.639 -7.358 1.00 89.94 96 TYR A C 1
ATOM 762 O O . TYR A 1 96 ? -10.933 2.525 -7.892 1.00 89.94 96 TYR A O 1
ATOM 770 N N . PHE A 1 97 ? -11.232 3.821 -6.067 1.00 89.12 97 PHE A N 1
ATOM 771 C CA . PHE A 1 97 ? -11.703 2.740 -5.198 1.00 89.12 97 PHE A CA 1
ATOM 772 C C . PHE A 1 97 ? -12.893 2.010 -5.830 1.00 89.12 97 PHE A C 1
ATOM 774 O O . PHE A 1 97 ? -13.907 2.609 -6.198 1.00 89.12 97 PHE A O 1
ATOM 781 N N . ARG A 1 98 ? -12.776 0.691 -5.941 1.00 90.62 98 ARG A N 1
ATOM 782 C CA . ARG A 1 98 ? -13.832 -0.204 -6.411 1.00 90.62 98 ARG A CA 1
ATOM 783 C C . ARG A 1 98 ? -14.807 -0.503 -5.267 1.00 90.62 98 ARG A C 1
ATOM 785 O O . ARG A 1 98 ? -14.435 -0.379 -4.104 1.00 90.62 98 ARG A O 1
ATOM 792 N N . PRO A 1 99 ? -16.027 -0.993 -5.556 1.00 86.56 99 PRO A N 1
ATOM 793 C CA . PRO A 1 99 ? -17.026 -1.279 -4.520 1.00 86.56 99 PRO A CA 1
ATOM 794 C C . PRO A 1 99 ? -16.581 -2.242 -3.405 1.00 86.56 99 PRO A C 1
ATOM 796 O O . PRO A 1 99 ? -17.140 -2.203 -2.317 1.00 86.56 99 PRO A O 1
ATOM 799 N N . ASN A 1 100 ? -15.598 -3.109 -3.671 1.00 85.62 100 ASN A N 1
ATOM 800 C CA . ASN A 1 100 ? -15.067 -4.068 -2.695 1.00 85.62 100 ASN A CA 1
ATOM 801 C C . ASN A 1 100 ? -13.753 -3.609 -2.044 1.00 85.62 100 ASN A C 1
ATOM 803 O O . ASN A 1 100 ? -13.197 -4.338 -1.220 1.00 85.62 100 ASN A O 1
ATOM 807 N N . ASP A 1 101 ? -13.245 -2.437 -2.423 1.00 89.50 101 ASP A N 1
ATOM 808 C CA . ASP A 1 101 ? -12.053 -1.869 -1.810 1.00 89.50 101 ASP A CA 1
ATOM 809 C C . ASP A 1 101 ? -12.427 -1.226 -0.470 1.00 89.50 101 ASP A C 1
ATOM 811 O O . ASP A 1 101 ? -13.563 -0.808 -0.232 1.00 89.50 101 ASP A O 1
ATOM 815 N N . ARG A 1 102 ? -11.465 -1.132 0.447 1.00 90.50 102 ARG A N 1
ATOM 816 C CA . ARG A 1 102 ? -11.719 -0.727 1.836 1.00 90.50 102 ARG A CA 1
ATOM 817 C C . ARG A 1 102 ? -11.624 0.787 2.021 1.00 90.50 102 ARG A C 1
ATOM 819 O O . ARG A 1 102 ? -10.950 1.251 2.941 1.00 90.50 102 ARG A O 1
ATOM 826 N N . ARG A 1 103 ? -12.311 1.551 1.165 1.00 93.94 103 ARG A N 1
ATOM 827 C CA . ARG A 1 103 ? -12.262 3.025 1.144 1.00 93.94 103 ARG A CA 1
ATOM 828 C C . ARG A 1 103 ? -12.465 3.630 2.537 1.00 93.94 103 ARG A C 1
ATOM 830 O O . ARG A 1 103 ? -11.588 4.338 3.019 1.00 93.94 103 ARG A O 1
ATOM 837 N N . ASP A 1 104 ? -13.531 3.244 3.234 1.00 93.88 104 ASP A N 1
ATOM 838 C CA . ASP A 1 104 ? -13.843 3.747 4.582 1.00 93.88 104 ASP A CA 1
ATOM 839 C C . ASP A 1 104 ? -12.733 3.477 5.613 1.00 93.88 104 ASP A C 1
ATOM 841 O O . ASP A 1 104 ? -12.555 4.246 6.563 1.00 93.88 104 ASP A O 1
ATOM 845 N N . HIS A 1 105 ? -11.992 2.372 5.458 1.00 94.06 105 HIS A N 1
ATOM 846 C CA . HIS A 1 105 ? -10.865 2.030 6.331 1.00 94.06 105 HIS A CA 1
ATOM 847 C C . HIS A 1 105 ? -9.671 2.936 6.041 1.00 94.06 105 HIS A C 1
ATOM 849 O O . HIS A 1 105 ? -9.071 3.473 6.969 1.00 94.06 105 HIS A O 1
ATOM 855 N N . VAL A 1 106 ? -9.358 3.149 4.761 1.00 93.31 106 VAL A N 1
ATOM 856 C CA . VAL A 1 106 ? -8.289 4.063 4.336 1.00 93.31 106 VAL A CA 1
ATOM 857 C C . VAL A 1 106 ? -8.598 5.492 4.782 1.00 93.31 106 VAL A C 1
ATOM 859 O O . VAL A 1 106 ? -7.749 6.136 5.395 1.00 93.31 106 VAL A O 1
ATOM 862 N N . GLU A 1 107 ? -9.829 5.963 4.575 1.00 94.88 107 GLU A N 1
ATOM 863 C CA . GLU A 1 107 ? -10.279 7.269 5.064 1.00 94.88 107 GLU A CA 1
ATOM 864 C C . GLU A 1 107 ? -10.174 7.366 6.589 1.00 94.88 107 GLU A C 1
ATOM 866 O O . GLU A 1 107 ? -9.708 8.372 7.130 1.00 94.88 107 GLU A O 1
ATOM 871 N N . GLY A 1 108 ? -10.562 6.303 7.299 1.00 94.56 108 GLY A N 1
ATOM 872 C CA . GLY A 1 108 ? -10.437 6.207 8.749 1.00 94.56 108 GLY A CA 1
ATOM 873 C C . GLY A 1 108 ? -8.994 6.349 9.233 1.00 94.56 108 GLY A C 1
ATOM 874 O O . GLY A 1 108 ? -8.746 7.085 10.184 1.00 94.56 108 GLY A O 1
ATOM 875 N N . VAL A 1 109 ? -8.039 5.699 8.567 1.00 94.12 109 VAL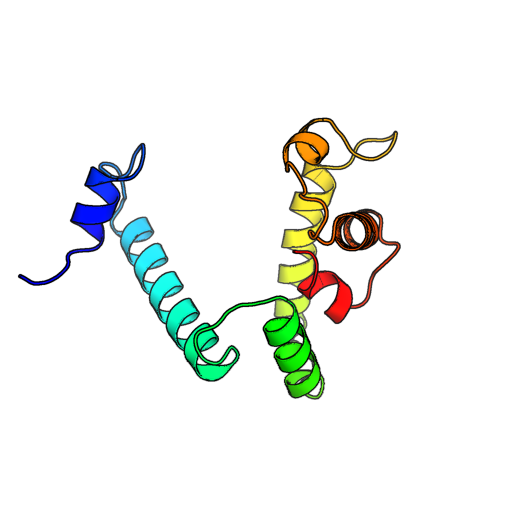 A N 1
ATOM 876 C CA . VAL A 1 109 ? -6.615 5.788 8.922 1.00 94.12 109 VAL A CA 1
ATOM 877 C C . VAL A 1 109 ? -6.044 7.165 8.602 1.00 94.12 109 VAL A C 1
ATOM 879 O O . VAL A 1 109 ? -5.409 7.779 9.459 1.00 94.12 109 VAL A O 1
ATOM 882 N N . LEU A 1 110 ? -6.306 7.692 7.404 1.00 93.44 110 LEU A N 1
ATOM 883 C CA . LEU A 1 110 ? -5.776 8.993 6.998 1.00 93.44 110 LEU A CA 1
ATOM 884 C C . LEU A 1 110 ? -6.345 10.128 7.861 1.00 93.44 110 LEU A C 1
ATOM 886 O O . LEU A 1 110 ? -5.597 11.012 8.267 1.00 93.44 110 LEU A O 1
ATOM 890 N N . SER A 1 111 ? -7.629 10.078 8.230 1.00 92.31 111 SER A N 1
ATOM 891 C CA . SER A 1 111 ? -8.259 11.046 9.152 1.00 92.31 111 SER A CA 1
ATOM 892 C C . SER A 1 111 ? -7.871 10.869 10.625 1.00 92.31 111 SER A C 1
ATOM 894 O O . SER A 1 111 ? -8.247 11.691 11.456 1.00 92.31 111 SER A O 1
ATOM 896 N N . GLY A 1 112 ? -7.142 9.804 10.972 1.00 89.88 112 GLY A N 1
ATOM 897 C CA . GLY A 1 112 ? -6.778 9.485 12.353 1.00 89.88 112 GLY A CA 1
ATOM 898 C C . GLY A 1 112 ? -7.910 8.874 13.188 1.00 89.88 112 GLY A C 1
ATOM 899 O O . GLY A 1 112 ? -7.705 8.585 14.365 1.00 89.88 112 GLY A O 1
ATOM 900 N N . ARG A 1 113 ? -9.088 8.622 12.597 1.00 92.69 113 ARG A N 1
ATOM 901 C CA . ARG A 1 113 ? -10.198 7.896 13.241 1.00 92.69 113 ARG A CA 1
ATOM 902 C C . ARG A 1 113 ? -9.824 6.447 13.570 1.00 92.69 113 ARG A C 1
ATOM 904 O O . ARG A 1 113 ? -10.298 5.910 14.566 1.00 92.69 113 ARG A O 1
ATOM 911 N N . LEU A 1 114 ? -8.985 5.825 12.743 1.00 90.12 114 LEU A N 1
ATOM 912 C CA . LEU A 1 114 ? -8.403 4.502 12.960 1.00 90.12 114 LEU A CA 1
ATOM 913 C C . LEU A 1 114 ? -6.894 4.655 13.159 1.00 90.12 114 LEU A C 1
ATOM 915 O O . LEU A 1 114 ? -6.178 5.047 12.242 1.00 90.12 114 LEU A O 1
ATOM 919 N N . ALA A 1 115 ? -6.410 4.388 14.371 1.00 85.12 115 ALA A N 1
ATOM 920 C CA . ALA A 1 115 ? -5.061 4.787 14.775 1.00 85.12 115 ALA A CA 1
ATOM 921 C C . ALA A 1 115 ? -4.202 3.651 15.343 1.00 85.12 115 ALA A C 1
ATOM 923 O O . ALA A 1 115 ? -3.036 3.897 15.66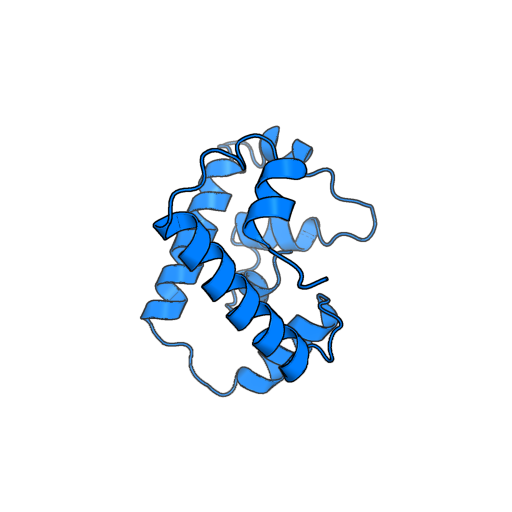0 1.00 85.12 115 ALA A O 1
ATOM 924 N N . THR A 1 116 ? -4.733 2.430 15.477 1.00 87.69 116 THR A N 1
ATOM 925 C CA . THR A 1 116 ? -3.910 1.306 15.942 1.00 87.69 116 THR A CA 1
ATOM 926 C C . THR A 1 116 ? -2.879 0.928 14.881 1.00 87.69 116 THR A C 1
ATOM 928 O O . THR A 1 116 ? -3.103 1.124 13.685 1.00 87.69 116 THR A O 1
ATOM 931 N N . ASP A 1 117 ? -1.749 0.353 15.294 1.00 83.75 117 ASP A N 1
ATOM 932 C CA . ASP A 1 117 ? -0.714 -0.087 14.348 1.00 83.75 117 ASP A CA 1
ATOM 933 C C . ASP A 1 117 ? -1.268 -1.120 13.356 1.00 83.75 117 ASP A C 1
ATOM 935 O O . ASP A 1 117 ? -0.946 -1.086 12.171 1.00 83.75 117 ASP A O 1
ATOM 939 N N . GLY A 1 118 ? -2.177 -1.986 13.817 1.00 84.50 118 GLY A N 1
ATOM 940 C CA . GLY A 1 118 ? -2.889 -2.928 12.958 1.00 84.50 118 GLY A CA 1
ATOM 941 C C . GLY A 1 118 ? -3.782 -2.236 11.928 1.00 84.50 118 GLY A C 1
ATOM 942 O O . GLY A 1 118 ? -3.752 -2.608 10.758 1.00 84.50 118 GLY A O 1
ATOM 943 N N . ASP A 1 119 ? -4.537 -1.207 12.326 1.00 88.12 119 ASP A N 1
ATOM 944 C CA . ASP A 1 119 ? -5.377 -0.449 11.390 1.00 88.12 119 ASP A CA 1
ATOM 945 C C . ASP A 1 119 ? -4.537 0.220 10.308 1.00 88.12 119 ASP A C 1
ATOM 947 O O . ASP A 1 119 ? -4.865 0.122 9.124 1.00 88.12 119 ASP A O 1
ATOM 951 N N . LYS A 1 120 ? -3.440 0.857 10.729 1.00 88.31 120 LYS A N 1
ATOM 952 C CA . LYS A 1 120 ? -2.489 1.563 9.871 1.00 88.31 120 LYS A CA 1
ATOM 953 C C . LYS A 1 120 ? -1.846 0.636 8.842 1.00 88.31 120 LYS A C 1
ATOM 955 O O . LYS A 1 120 ? -1.793 0.977 7.666 1.00 88.31 120 LYS A O 1
ATOM 960 N N . LEU A 1 121 ? -1.401 -0.546 9.269 1.00 85.50 121 LEU A N 1
ATOM 961 C CA . LEU A 1 121 ? -0.789 -1.551 8.393 1.00 85.50 121 LEU A CA 1
ATOM 962 C C . LEU A 1 121 ? -1.780 -2.175 7.398 1.00 85.50 121 LEU A C 1
ATOM 964 O O . LEU A 1 121 ? -1.363 -2.739 6.392 1.00 85.50 121 LEU A O 1
ATOM 968 N N . LEU A 1 122 ? -3.082 -2.086 7.673 1.00 87.38 122 LEU A N 1
ATOM 969 C CA . LEU A 1 122 ? -4.147 -2.652 6.843 1.00 87.38 122 LEU A CA 1
ATOM 970 C C . LEU A 1 122 ? -4.848 -1.619 5.950 1.00 87.38 122 LEU A C 1
ATOM 972 O O . LEU A 1 122 ? -5.862 -1.956 5.332 1.00 87.38 122 LEU A O 1
ATOM 976 N N . ALA A 1 123 ? -4.346 -0.383 5.890 1.00 84.81 123 ALA A N 1
ATOM 977 C CA . ALA A 1 123 ? -4.839 0.664 4.999 1.00 84.81 123 ALA A CA 1
ATOM 978 C C . ALA A 1 123 ? -4.376 0.404 3.559 1.00 84.81 123 ALA A C 1
ATOM 980 O O . ALA A 1 123 ? -3.340 0.902 3.122 1.00 84.81 123 ALA A O 1
ATOM 981 N N . SER A 1 124 ? -5.142 -0.424 2.849 1.00 68.69 124 SER A N 1
ATOM 982 C CA . SER A 1 124 ? -4.879 -0.868 1.474 1.00 68.69 124 SER A CA 1
ATOM 983 C C . SER A 1 124 ? -6.174 -1.195 0.749 1.00 68.69 124 SER A C 1
ATOM 985 O O . SER A 1 124 ? -7.155 -1.567 1.442 1.00 68.69 124 SER A O 1
#

Secondary structure (DSSP, 8-state):
----HHHHHHHHSTTGGG--HHHHHHHHHHHHHHHHHHHHHSTT---HHHHHHHHHHHTTS---HHHHHHHHHHHHHHHHHHEETTEE-HHHHTT---TTS-HHHHHHHHTTSS-SHHHHHT--

Mean predicted aligned error: 7.58 Å

Sequence (124 aa):
MTFNATEWIAANTTGGTNLTDEASKSVASFTTMWNFFESTLCDNRASIAAFQRAIQHYQSARASQSAMQSLQDCLSFWQFRYQSPDGFNDYFESLYFRPNDRRDHVEGVLSGRLATDGDKLLAS